Protein AF-A0A8X7C7V0-F1 (afdb_monomer_lite)

pLDDT: mean 75.09, std 13.9, range [40.22, 91.81]

Radius of gyration: 25.64 Å; chains: 1; bounding box: 71×61×58 Å

Foldseek 3Di:
DDDDDDDDDDPPPPPPPPQDWALDQVVEDPQWAFEDDPPVTGTTHGAAEAFGKFWQDFPQPVVSPRYTYDHHHHGPQWDFADDDDDHTIGGTHHPVVVVVVVVVVVVVVVVVVLVPDDPVVVVVVVVVD

Organism: NCBI:txid2747483

Structure (mmCIF, N/CA/C/O backbone):
data_AF-A0A8X7C7V0-F1
#
_entry.id   AF-A0A8X7C7V0-F1
#
loop_
_atom_site.group_PDB
_atom_site.id
_atom_site.type_symbol
_atom_site.label_atom_id
_atom_site.label_alt_id
_atom_site.label_comp_id
_atom_site.label_asym_id
_atom_site.label_entity_id
_atom_site.label_seq_id
_atom_site.pdbx_PDB_ins_code
_atom_site.Cartn_x
_atom_site.Cartn_y
_atom_site.Cartn_z
_atom_site.occupancy
_atom_site.B_iso_or_equiv
_atom_site.auth_seq_id
_atom_site.auth_comp_id
_atom_site.auth_asym_id
_atom_site.auth_atom_id
_atom_site.pdbx_PDB_model_num
ATOM 1 N N . MET A 1 1 ? 37.002 -36.368 31.962 1.00 40.22 1 MET A N 1
ATOM 2 C CA . MET A 1 1 ? 36.625 -36.701 30.570 1.00 40.22 1 MET A CA 1
ATOM 3 C C . MET A 1 1 ? 35.108 -36.661 30.446 1.00 40.22 1 MET A C 1
ATOM 5 O O . MET A 1 1 ? 34.464 -37.333 31.236 1.00 40.22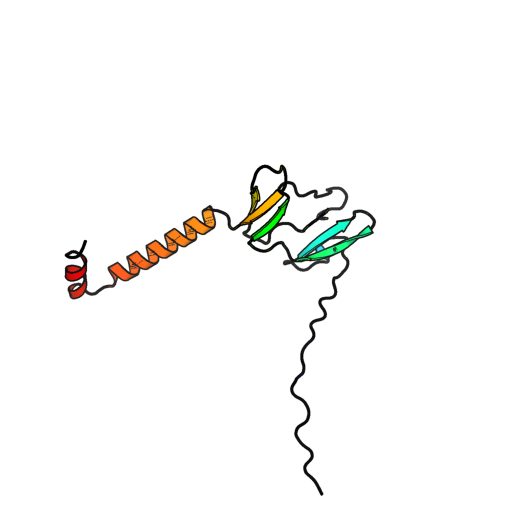 1 MET A O 1
ATOM 9 N N . LYS A 1 2 ? 34.609 -35.951 29.419 1.00 48.06 2 LYS A N 1
ATOM 10 C CA . LYS A 1 2 ? 33.259 -36.025 28.816 1.00 48.06 2 LYS A CA 1
ATOM 11 C C . LYS A 1 2 ? 32.117 -35.291 29.542 1.00 48.06 2 LYS A C 1
ATOM 13 O O . LYS A 1 2 ? 31.489 -35.851 30.429 1.00 48.06 2 LYS A O 1
ATOM 18 N N . SER A 1 3 ? 31.804 -34.081 29.071 1.00 43.06 3 SER A N 1
ATOM 19 C CA . SER A 1 3 ? 30.433 -33.646 28.727 1.00 43.06 3 SER A CA 1
ATOM 20 C C . SER A 1 3 ? 30.496 -32.276 28.047 1.00 43.06 3 SER A C 1
ATOM 22 O O . SER A 1 3 ? 30.461 -31.235 28.691 1.00 43.06 3 SER A O 1
ATOM 24 N N . LEU A 1 4 ? 30.670 -32.306 26.725 1.00 63.66 4 LEU A N 1
ATOM 25 C CA . LEU A 1 4 ? 30.510 -31.170 25.819 1.00 63.66 4 LEU A CA 1
ATOM 26 C C . LEU A 1 4 ? 29.106 -31.269 25.221 1.00 63.66 4 LEU A C 1
ATOM 28 O O . LEU A 1 4 ? 28.941 -32.030 24.279 1.00 63.66 4 LEU A O 1
ATOM 32 N N . LEU A 1 5 ? 28.112 -30.551 25.741 1.00 58.62 5 LEU A N 1
ATOM 33 C CA . LEU A 1 5 ? 26.820 -30.369 25.067 1.00 58.62 5 LEU A CA 1
ATOM 34 C C . LEU A 1 5 ? 26.134 -29.108 25.604 1.00 58.62 5 LEU A C 1
ATOM 36 O O . LEU A 1 5 ? 25.445 -29.168 26.614 1.00 58.62 5 LEU A O 1
ATOM 40 N N . SER A 1 6 ? 26.339 -27.973 24.936 1.00 47.75 6 SER A N 1
ATOM 41 C CA . SER A 1 6 ? 25.308 -26.942 24.731 1.00 47.75 6 SER A CA 1
ATOM 42 C C . SER A 1 6 ? 25.913 -25.831 23.870 1.00 47.75 6 SER A C 1
ATOM 44 O O . SER A 1 6 ? 26.324 -24.777 24.351 1.00 47.75 6 SER A O 1
ATOM 46 N N . ALA A 1 7 ? 26.070 -26.127 22.583 1.00 56.25 7 ALA A N 1
ATOM 47 C CA . ALA A 1 7 ? 26.359 -25.133 21.566 1.00 56.25 7 ALA A CA 1
ATOM 48 C C . ALA A 1 7 ? 25.133 -25.029 20.657 1.00 56.25 7 ALA A C 1
ATOM 50 O O . ALA A 1 7 ? 24.568 -26.053 20.280 1.00 56.25 7 ALA A O 1
ATOM 51 N N . SER A 1 8 ? 24.817 -23.796 20.258 1.00 56.03 8 SER A N 1
ATOM 52 C CA . SER A 1 8 ? 23.929 -23.437 19.147 1.00 56.03 8 SER A CA 1
ATOM 53 C C . SER A 1 8 ? 22.426 -23.410 19.439 1.00 56.03 8 SER A C 1
ATOM 55 O O . SER A 1 8 ? 21.751 -24.415 19.289 1.00 56.03 8 SER A O 1
ATOM 57 N N . PHE A 1 9 ? 21.895 -22.225 19.765 1.00 58.78 9 PHE A N 1
ATOM 58 C CA . PHE A 1 9 ? 20.527 -21.822 19.394 1.00 58.78 9 PHE A CA 1
ATOM 59 C C . PHE A 1 9 ? 20.383 -20.293 19.474 1.00 58.78 9 PHE A C 1
ATOM 61 O O . PHE A 1 9 ? 19.665 -19.757 20.304 1.00 58.78 9 PHE A O 1
ATOM 68 N N . PHE A 1 10 ? 21.099 -19.560 18.622 1.00 58.16 10 PHE A N 1
ATOM 69 C CA . PHE A 1 10 ? 20.714 -18.184 18.283 1.00 58.16 10 PHE A CA 1
ATOM 70 C C . PHE A 1 10 ? 21.065 -17.933 16.816 1.00 58.16 10 PHE A C 1
ATOM 72 O O . PHE A 1 10 ? 21.983 -17.200 16.460 1.00 58.16 10 PHE A O 1
ATOM 79 N N . PHE A 1 11 ? 20.344 -18.645 15.948 1.00 55.34 11 PHE A N 1
ATOM 80 C CA . PHE A 1 11 ? 20.289 -18.366 14.520 1.00 55.34 11 PHE A CA 1
ATOM 81 C C . PHE A 1 11 ? 19.475 -17.072 14.357 1.00 55.34 11 PHE A C 1
ATOM 83 O O . PHE A 1 11 ? 18.266 -17.099 14.140 1.00 55.34 11 PHE A O 1
ATOM 90 N N . CYS A 1 12 ? 20.116 -15.918 14.556 1.00 53.97 12 CYS A N 1
ATOM 91 C CA . CYS A 1 12 ? 19.561 -14.647 14.105 1.00 53.97 12 CYS A CA 1
ATOM 92 C C . CYS A 1 12 ? 19.529 -14.704 12.578 1.00 53.97 12 CYS A C 1
ATOM 94 O O . CYS A 1 12 ? 20.545 -14.482 11.922 1.00 53.97 12 CYS A O 1
ATOM 96 N N . VAL A 1 13 ? 18.373 -15.068 12.024 1.00 59.38 13 VAL A N 1
ATOM 97 C CA . VAL A 1 13 ? 18.086 -14.961 10.596 1.00 59.38 13 VAL A CA 1
ATOM 98 C C . VAL A 1 13 ? 18.158 -13.477 10.245 1.00 59.38 13 VAL A C 1
ATOM 100 O O . VAL A 1 13 ? 17.199 -12.729 10.412 1.00 59.38 13 VAL A O 1
ATOM 103 N N . LEU A 1 14 ? 19.332 -13.036 9.803 1.00 52.41 14 LEU A N 1
ATOM 104 C CA . LEU A 1 14 ? 19.475 -11.805 9.049 1.00 52.41 14 LEU A CA 1
ATOM 105 C C . LEU A 1 14 ? 18.809 -12.072 7.702 1.00 52.41 14 LEU A C 1
ATOM 107 O O . LEU A 1 14 ? 19.427 -12.624 6.794 1.00 52.41 14 LEU A O 1
ATOM 111 N N . VAL A 1 15 ? 17.523 -11.738 7.597 1.00 54.97 15 VAL A N 1
ATOM 112 C CA . VAL A 1 15 ? 16.871 -11.597 6.297 1.00 54.97 15 VAL A CA 1
ATOM 113 C C . VAL A 1 15 ? 17.567 -10.416 5.632 1.00 54.97 15 VAL A C 1
ATOM 115 O O . VAL A 1 15 ? 17.282 -9.257 5.930 1.00 54.97 15 VAL A O 1
ATOM 118 N N . ILE A 1 16 ? 18.568 -10.717 4.807 1.00 49.31 16 ILE A N 1
ATOM 119 C CA . ILE A 1 16 ? 19.135 -9.751 3.878 1.00 49.31 16 ILE A CA 1
ATOM 120 C C . ILE A 1 16 ? 17.985 -9.432 2.930 1.00 49.31 16 ILE A C 1
ATOM 122 O O . ILE A 1 16 ? 17.646 -10.243 2.074 1.00 49.31 16 ILE A O 1
ATOM 126 N N . VAL A 1 17 ? 17.340 -8.283 3.130 1.00 55.97 17 VAL A N 1
ATOM 127 C CA . VAL A 1 17 ? 16.468 -7.701 2.112 1.00 55.97 17 VAL A CA 1
ATOM 128 C C . VAL A 1 17 ? 17.410 -7.276 0.993 1.00 55.97 17 VAL A C 1
ATOM 130 O O . VAL A 1 17 ? 17.981 -6.186 1.027 1.00 55.97 17 VAL A O 1
ATOM 133 N N . ALA A 1 18 ? 17.677 -8.195 0.066 1.00 54.78 18 ALA A N 1
ATOM 134 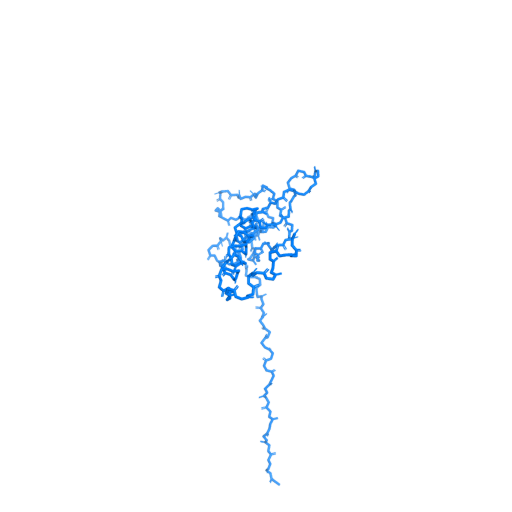C CA . ALA A 1 18 ? 18.262 -7.845 -1.210 1.00 54.78 18 ALA A CA 1
ATOM 135 C C . ALA A 1 18 ? 17.257 -6.898 -1.867 1.00 54.78 18 ALA A C 1
ATOM 137 O O . ALA A 1 18 ? 16.101 -7.257 -2.073 1.00 54.78 18 ALA A O 1
ATOM 138 N N . ALA A 1 19 ? 17.658 -5.647 -2.076 1.00 61.56 19 ALA A N 1
ATOM 139 C CA . ALA A 1 19 ? 16.882 -4.756 -2.917 1.00 61.56 19 ALA A CA 1
ATOM 140 C C . ALA A 1 19 ? 17.045 -5.284 -4.345 1.00 61.56 19 ALA A C 1
ATOM 142 O O . ALA A 1 19 ? 18.042 -4.980 -5.001 1.00 61.56 19 ALA A O 1
ATOM 143 N N . ASP A 1 20 ? 16.128 -6.155 -4.763 1.00 80.31 20 ASP A N 1
ATOM 144 C CA . ASP A 1 20 ? 16.140 -6.722 -6.102 1.00 80.31 20 ASP A CA 1
ATOM 145 C C . ASP A 1 20 ? 15.934 -5.599 -7.119 1.00 80.31 20 ASP A C 1
ATOM 147 O O . ASP A 1 20 ? 15.060 -4.734 -6.981 1.00 80.31 20 ASP A O 1
ATOM 151 N N . SER A 1 21 ? 16.811 -5.565 -8.119 1.00 87.19 21 SER A N 1
ATOM 152 C CA . SER A 1 21 ? 16.625 -4.713 -9.286 1.00 87.19 21 SER A CA 1
ATOM 153 C C . SER A 1 21 ? 15.468 -5.251 -10.111 1.00 87.19 21 SER A C 1
ATOM 155 O O . SER A 1 21 ? 15.375 -6.460 -10.295 1.00 87.19 21 SER A O 1
ATOM 157 N N . CYS A 1 22 ? 14.650 -4.363 -10.656 1.00 84.69 22 CYS A N 1
ATOM 158 C CA . CYS A 1 22 ? 13.510 -4.721 -11.486 1.00 84.69 22 CYS A CA 1
ATOM 159 C C . CYS A 1 22 ? 13.514 -3.905 -12.775 1.00 84.69 22 CYS A C 1
ATOM 161 O O . CYS A 1 22 ? 13.911 -2.733 -12.797 1.00 84.69 22 CYS A O 1
ATOM 163 N N . VAL A 1 23 ? 13.060 -4.517 -13.861 1.00 81.69 23 VAL A N 1
ATOM 164 C CA . VAL A 1 23 ? 12.716 -3.817 -15.101 1.00 81.69 23 VAL A CA 1
ATOM 165 C C . VAL A 1 23 ? 11.199 -3.734 -15.229 1.00 81.69 23 VAL A C 1
ATOM 167 O O . VAL A 1 23 ? 10.681 -2.699 -15.647 1.00 81.69 23 VAL A O 1
ATOM 170 N N . GLU A 1 24 ? 10.493 -4.776 -14.791 1.00 79.44 24 GLU A N 1
ATOM 171 C CA . GLU A 1 24 ? 9.037 -4.870 -14.807 1.00 79.44 24 GLU A CA 1
ATOM 172 C C . GLU A 1 24 ? 8.458 -5.166 -13.413 1.00 79.44 24 GLU A C 1
ATOM 174 O O . GLU A 1 24 ? 9.087 -5.788 -12.558 1.00 79.44 24 GLU A O 1
ATOM 179 N N . GLN A 1 25 ? 7.205 -4.757 -13.186 1.00 81.50 25 GLN A N 1
ATOM 180 C CA . GLN A 1 25 ? 6.480 -4.990 -11.930 1.00 81.50 25 GLN A CA 1
ATOM 181 C C . GLN A 1 25 ? 6.319 -6.482 -11.585 1.00 81.50 25 GLN A C 1
ATOM 183 O O . GLN A 1 25 ? 6.211 -6.825 -10.411 1.00 81.50 25 GLN A O 1
ATOM 188 N N . ALA A 1 26 ? 6.314 -7.364 -12.590 1.00 82.56 26 ALA A N 1
ATOM 189 C CA . ALA A 1 26 ? 6.181 -8.810 -12.408 1.00 82.56 26 ALA A CA 1
ATOM 190 C C . ALA A 1 26 ? 7.394 -9.461 -11.716 1.00 82.56 26 ALA A C 1
ATOM 192 O O . ALA A 1 26 ? 7.290 -10.595 -11.254 1.00 82.56 26 ALA A O 1
ATOM 193 N N . GLU A 1 27 ? 8.530 -8.761 -11.654 1.00 85.06 27 GLU A N 1
ATOM 194 C CA . GLU A 1 27 ? 9.738 -9.219 -10.958 1.00 85.06 27 GLU A CA 1
ATOM 195 C C . GLU A 1 27 ? 9.685 -8.943 -9.450 1.00 85.06 27 GLU A C 1
ATOM 197 O O . GLU A 1 27 ? 10.423 -9.563 -8.688 1.00 85.06 27 GLU A O 1
ATOM 202 N N . CYS A 1 28 ? 8.812 -8.032 -9.014 1.00 85.56 28 CYS A N 1
ATOM 203 C CA . CYS A 1 28 ? 8.650 -7.680 -7.610 1.00 85.56 28 CYS A CA 1
ATOM 204 C C . CYS A 1 28 ? 7.506 -8.464 -6.957 1.00 85.56 28 CYS A C 1
ATOM 206 O O . CYS A 1 28 ? 6.533 -8.857 -7.604 1.00 85.56 28 CYS A O 1
ATOM 208 N N . ASP A 1 29 ? 7.589 -8.632 -5.637 1.00 88.56 29 ASP A N 1
ATOM 209 C CA . ASP A 1 29 ? 6.502 -9.209 -4.849 1.00 88.56 29 ASP A CA 1
ATOM 210 C C . ASP A 1 29 ? 5.209 -8.384 -4.948 1.00 88.56 29 ASP A C 1
ATOM 212 O O . ASP A 1 29 ? 5.223 -7.169 -5.147 1.00 88.56 29 ASP A O 1
ATOM 216 N N . ALA A 1 30 ? 4.066 -9.025 -4.686 1.00 85.06 30 ALA A N 1
ATOM 217 C CA . ALA A 1 30 ? 2.752 -8.371 -4.701 1.00 85.06 30 ALA A CA 1
ATOM 218 C C . ALA A 1 30 ? 2.608 -7.213 -3.688 1.00 85.06 30 ALA A C 1
ATOM 220 O O . ALA A 1 30 ? 1.679 -6.418 -3.790 1.00 85.06 30 ALA A O 1
ATOM 221 N N . SER A 1 31 ? 3.502 -7.114 -2.700 1.00 85.94 31 SER A N 1
ATOM 222 C CA . SER A 1 31 ? 3.563 -6.015 -1.726 1.00 85.94 31 SER A CA 1
ATOM 223 C C . SER A 1 31 ? 4.589 -4.929 -2.078 1.00 85.94 31 SER A C 1
ATOM 225 O O . SER A 1 31 ? 4.850 -4.036 -1.263 1.00 85.94 31 SER A O 1
ATOM 227 N N . GLN A 1 32 ? 5.197 -5.009 -3.257 1.00 89.00 32 GLN A N 1
ATOM 228 C CA . GLN A 1 32 ? 6.249 -4.119 -3.727 1.00 89.00 32 GLN A CA 1
ATOM 229 C C . GLN A 1 32 ? 5.883 -3.507 -5.075 1.00 89.00 32 GLN A C 1
ATOM 231 O O . GLN A 1 32 ? 5.063 -4.041 -5.812 1.00 89.00 32 GLN A O 1
ATOM 236 N N . CYS A 1 33 ? 6.506 -2.382 -5.404 1.00 86.81 33 CYS A N 1
ATOM 237 C CA . CYS A 1 33 ? 6.431 -1.762 -6.709 1.00 86.81 33 CYS A CA 1
ATOM 238 C C . CYS A 1 33 ? 7.822 -1.641 -7.335 1.00 86.81 33 CYS A C 1
ATOM 240 O O . CYS A 1 33 ? 8.816 -1.434 -6.631 1.00 86.81 33 CYS A O 1
ATOM 242 N N . CYS A 1 34 ? 7.880 -1.726 -8.662 1.00 87.50 34 CYS A N 1
ATOM 243 C CA . CYS A 1 34 ? 9.093 -1.432 -9.401 1.00 87.50 34 CYS A CA 1
ATOM 244 C C . CYS A 1 34 ? 9.224 0.078 -9.625 1.00 87.50 34 CYS A C 1
ATOM 246 O O . CYS A 1 34 ? 8.486 0.678 -10.414 1.00 87.50 34 CYS A O 1
ATOM 248 N N . ALA A 1 35 ? 10.169 0.701 -8.919 1.00 87.31 35 ALA A N 1
ATOM 249 C CA . ALA A 1 35 ? 10.375 2.143 -8.951 1.00 87.31 35 ALA A CA 1
ATOM 250 C C . ALA A 1 35 ? 11.829 2.510 -9.251 1.00 87.31 35 ALA A C 1
ATOM 252 O O . ALA A 1 35 ? 12.766 1.976 -8.651 1.00 87.31 35 ALA A O 1
ATOM 253 N N . GLY A 1 36 ? 12.037 3.479 -10.143 1.00 82.44 36 GLY A N 1
ATOM 254 C CA . GLY A 1 36 ? 13.380 3.957 -10.456 1.00 82.44 36 GLY A CA 1
ATOM 255 C C . GLY A 1 36 ? 13.445 4.961 -11.593 1.00 82.44 36 GLY A C 1
ATOM 256 O O . GLY A 1 36 ? 12.541 5.774 -11.796 1.00 82.44 36 GLY A O 1
ATOM 257 N N . ILE A 1 37 ? 14.563 4.929 -12.317 1.00 78.12 37 ILE A N 1
ATOM 258 C CA . ILE A 1 37 ? 14.812 5.829 -13.439 1.00 78.12 37 ILE A CA 1
ATOM 259 C C . ILE A 1 37 ? 14.637 5.028 -14.732 1.00 78.12 37 ILE A C 1
ATOM 261 O O . ILE A 1 37 ? 15.338 4.029 -14.925 1.00 78.12 37 ILE A O 1
ATOM 265 N N . PRO A 1 38 ? 13.744 5.458 -15.644 1.00 68.75 38 PRO A N 1
ATOM 266 C CA . PRO A 1 38 ? 13.594 4.792 -16.930 1.00 68.75 38 PRO A CA 1
ATOM 267 C C . PRO A 1 38 ? 14.953 4.770 -17.645 1.00 68.75 38 PRO A C 1
ATOM 269 O O . PRO A 1 38 ? 15.709 5.736 -17.561 1.00 68.75 38 PRO A O 1
ATOM 272 N N . PHE A 1 39 ? 15.265 3.663 -18.323 1.00 71.56 39 PHE A N 1
ATOM 273 C CA . PHE A 1 39 ? 16.563 3.342 -18.948 1.00 71.56 39 PHE A CA 1
ATOM 274 C C . PHE A 1 39 ? 17.721 2.923 -18.021 1.00 71.56 39 PHE A C 1
ATOM 276 O O . PHE A 1 39 ? 18.640 2.275 -18.514 1.00 71.56 39 PHE A O 1
ATOM 283 N N . LEU A 1 40 ? 17.702 3.232 -16.718 1.00 77.56 40 LEU A N 1
ATOM 284 C CA . LEU A 1 40 ? 18.716 2.740 -15.762 1.00 77.56 40 LEU A CA 1
ATOM 285 C C . LEU A 1 40 ? 18.258 1.516 -14.953 1.00 77.56 40 LEU A C 1
ATOM 287 O O . LEU A 1 40 ? 19.065 0.932 -14.234 1.00 77.56 40 LEU A O 1
ATOM 291 N N . GLY A 1 41 ? 16.988 1.131 -15.088 1.00 78.06 41 GLY A N 1
ATOM 292 C CA . GLY A 1 41 ? 16.368 0.091 -14.274 1.00 78.06 41 GLY A CA 1
ATOM 293 C C . GLY A 1 41 ? 15.765 0.646 -12.982 1.00 78.06 41 GLY A C 1
ATOM 294 O O . GLY A 1 41 ? 15.990 1.797 -12.587 1.00 78.06 41 GLY A O 1
ATOM 295 N N . GLY A 1 42 ? 14.936 -0.176 -12.352 1.00 87.62 42 GLY A N 1
ATOM 296 C CA . GLY A 1 42 ? 14.273 0.100 -11.087 1.00 87.62 42 GLY A CA 1
ATOM 297 C C . GLY A 1 42 ? 14.772 -0.798 -9.968 1.00 87.62 42 GLY A C 1
ATOM 298 O O . GLY A 1 42 ? 15.591 -1.695 -10.164 1.00 87.62 42 GLY A O 1
ATOM 299 N N . LEU A 1 43 ? 14.265 -0.530 -8.774 1.00 88.56 43 LEU A N 1
ATOM 300 C CA . LEU A 1 43 ? 14.413 -1.381 -7.602 1.00 88.56 43 LEU A CA 1
ATOM 301 C C . LEU A 1 43 ? 13.021 -1.716 -7.080 1.00 88.56 43 LEU A C 1
ATOM 303 O O . LEU A 1 43 ? 12.142 -0.846 -7.058 1.00 88.56 43 LEU A O 1
ATOM 307 N N . CYS A 1 44 ? 12.843 -2.948 -6.620 1.00 88.31 44 CYS A N 1
ATOM 308 C CA . CYS A 1 44 ? 11.646 -3.337 -5.900 1.00 88.31 44 CYS A CA 1
ATOM 309 C C . CYS A 1 44 ? 11.618 -2.609 -4.555 1.00 88.31 44 CYS A C 1
ATOM 311 O O . CYS A 1 44 ? 12.481 -2.787 -3.692 1.00 88.31 44 CYS A O 1
ATOM 313 N N . GLN A 1 45 ? 10.625 -1.748 -4.381 1.00 88.12 45 GLN A N 1
ATOM 314 C CA . GLN A 1 45 ? 10.399 -0.997 -3.155 1.00 88.12 45 GLN A CA 1
ATOM 315 C C . GLN A 1 45 ? 9.037 -1.361 -2.588 1.00 88.12 45 GLN A C 1
ATOM 317 O O . GLN A 1 45 ? 8.093 -1.611 -3.324 1.00 88.12 45 GLN A O 1
ATOM 322 N N . ASN A 1 46 ? 8.904 -1.378 -1.267 1.00 89.88 46 ASN A N 1
ATOM 323 C CA . ASN A 1 46 ? 7.600 -1.618 -0.655 1.00 89.88 46 ASN A CA 1
ATOM 324 C C . ASN A 1 46 ? 6.626 -0.482 -0.996 1.00 89.88 46 ASN A C 1
ATOM 326 O O . ASN A 1 46 ? 7.024 0.685 -1.055 1.00 89.88 46 ASN A O 1
ATOM 330 N N . PHE A 1 47 ? 5.343 -0.815 -1.153 1.00 89.56 47 PHE A N 1
ATOM 331 C CA . PHE A 1 47 ? 4.309 0.207 -1.285 1.00 89.56 47 PHE A CA 1
ATOM 332 C C . PHE A 1 47 ? 4.286 1.150 -0.078 1.00 89.56 47 PHE A C 1
ATOM 334 O O . PHE A 1 47 ? 4.610 0.779 1.056 1.00 89.56 47 PHE A O 1
ATOM 341 N N . THR A 1 48 ? 3.858 2.387 -0.316 1.00 89.75 48 THR A N 1
ATOM 342 C CA . THR A 1 48 ? 3.833 3.419 0.715 1.00 89.75 48 THR A CA 1
ATOM 343 C C . THR A 1 48 ? 2.759 3.106 1.763 1.00 89.75 48 THR A C 1
ATOM 345 O O . THR A 1 48 ? 1.568 3.020 1.457 1.00 89.75 48 THR A O 1
ATOM 348 N N . ALA A 1 49 ? 3.185 2.939 3.017 1.00 91.25 49 ALA A N 1
ATOM 349 C CA . ALA A 1 49 ? 2.301 2.655 4.147 1.00 91.25 49 ALA A CA 1
ATOM 350 C C . ALA A 1 49 ? 1.420 3.859 4.542 1.00 91.25 49 ALA A C 1
ATOM 352 O O . ALA A 1 49 ? 1.643 4.993 4.113 1.00 91.25 49 ALA A O 1
ATOM 353 N N . GLU A 1 50 ? 0.429 3.619 5.409 1.00 91.31 50 GLU A N 1
ATOM 354 C CA . GLU A 1 50 ? -0.444 4.666 5.959 1.00 91.31 50 GLU A CA 1
ATOM 355 C C . GLU A 1 50 ? 0.384 5.774 6.634 1.00 91.31 50 GLU A C 1
ATOM 357 O O . GLU A 1 50 ? 1.296 5.505 7.415 1.00 91.31 50 GLU A O 1
ATOM 362 N N 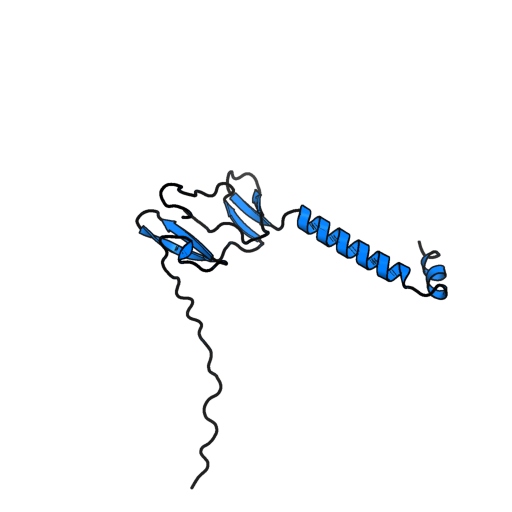. GLY A 1 51 ? 0.085 7.033 6.312 1.00 89.81 51 GLY A N 1
ATOM 363 C CA . GLY A 1 51 ? 0.849 8.195 6.771 1.00 89.81 51 GLY A CA 1
ATOM 364 C C . GLY A 1 51 ? 2.109 8.496 5.950 1.00 89.81 51 GLY A C 1
ATOM 365 O O . GLY A 1 51 ? 2.732 9.539 6.157 1.00 89.81 51 GLY A O 1
ATOM 366 N N . GLY A 1 52 ? 2.479 7.631 5.003 1.00 89.25 52 GLY A N 1
ATOM 367 C CA . GLY A 1 52 ? 3.588 7.859 4.083 1.00 89.25 52 GLY A CA 1
ATOM 368 C C . GLY A 1 52 ? 3.270 8.914 3.021 1.00 89.25 52 GLY A C 1
ATOM 369 O O . GLY A 1 52 ? 2.109 9.184 2.711 1.00 89.25 52 GLY A O 1
ATOM 370 N N . LYS A 1 53 ? 4.318 9.535 2.474 1.00 88.19 53 LYS A N 1
ATOM 371 C CA . LYS A 1 53 ? 4.193 10.558 1.427 1.00 88.19 53 LYS A CA 1
ATOM 372 C C . LYS A 1 53 ? 3.958 9.902 0.074 1.00 88.19 53 LYS A C 1
ATOM 374 O O . LYS A 1 53 ? 4.668 8.969 -0.276 1.00 88.19 53 LYS A O 1
ATOM 379 N N . CYS A 1 54 ? 3.035 10.451 -0.695 1.00 87.31 54 CYS A N 1
ATOM 380 C CA . CYS A 1 54 ? 2.707 9.983 -2.035 1.00 87.31 54 CYS A CA 1
ATOM 381 C C . CYS A 1 54 ? 2.577 11.163 -2.996 1.00 87.31 54 CYS A C 1
ATOM 383 O O . CYS A 1 54 ? 2.442 12.316 -2.570 1.00 87.31 54 CYS A O 1
ATOM 385 N N . HIS A 1 55 ? 2.597 10.871 -4.294 1.00 84.94 55 HIS A N 1
ATOM 386 C CA . HIS A 1 55 ? 2.291 11.850 -5.325 1.00 84.94 55 HIS A CA 1
ATOM 387 C C . HIS A 1 55 ? 0.906 11.585 -5.911 1.00 84.94 55 HIS A C 1
ATOM 389 O O . HIS A 1 55 ? 0.545 10.449 -6.172 1.00 84.94 55 HIS A O 1
ATOM 395 N N . LEU A 1 56 ? 0.114 12.643 -6.113 1.00 73.75 56 LEU A N 1
ATOM 396 C CA . LEU A 1 56 ? -1.253 12.513 -6.657 1.00 73.75 56 LEU A CA 1
ATOM 397 C C . LEU A 1 56 ? -1.282 12.121 -8.136 1.00 73.75 56 LEU A C 1
ATOM 399 O O . LEU A 1 56 ? -2.299 11.650 -8.634 1.00 73.75 56 LEU A O 1
ATOM 403 N N . VAL A 1 57 ? -0.190 12.391 -8.846 1.00 66.81 57 VAL A N 1
ATOM 404 C CA . VAL A 1 57 ? -0.023 12.014 -10.244 1.00 66.81 57 VAL A CA 1
ATOM 405 C C . VAL A 1 57 ? 1.146 11.054 -10.286 1.00 66.81 57 VAL A C 1
ATOM 407 O O . VAL A 1 57 ? 2.304 11.480 -10.321 1.00 66.81 57 VAL A O 1
ATOM 410 N N . ASP A 1 58 ? 0.828 9.766 -10.261 1.00 61.59 58 ASP A N 1
ATOM 411 C CA . ASP A 1 58 ? 1.808 8.732 -10.539 1.00 61.59 58 ASP A CA 1
ATOM 412 C C . ASP A 1 58 ? 2.273 8.908 -11.983 1.00 61.59 58 ASP A C 1
ATOM 414 O O . ASP A 1 58 ? 1.488 8.882 -12.935 1.00 61.59 58 ASP A O 1
ATOM 418 N N . LYS A 1 59 ? 3.573 9.139 -12.161 1.00 60.03 59 LYS A N 1
ATOM 419 C CA . LYS A 1 59 ? 4.188 9.183 -13.486 1.00 60.03 59 LYS A CA 1
ATOM 420 C C . LYS A 1 59 ? 4.469 7.753 -13.925 1.00 60.03 59 LYS A C 1
ATOM 422 O O . LYS A 1 59 ? 5.624 7.335 -13.968 1.00 60.03 59 LYS A O 1
ATOM 427 N N . VAL A 1 60 ? 3.408 7.006 -14.211 1.00 56.00 60 VAL A N 1
ATOM 428 C CA . VAL A 1 60 ? 3.538 5.742 -14.935 1.00 56.00 60 VAL A CA 1
ATOM 429 C C . VAL A 1 60 ? 3.940 6.106 -16.356 1.00 56.00 60 VAL A C 1
ATOM 431 O O . VAL A 1 60 ? 3.291 6.938 -16.996 1.00 56.00 60 VAL A O 1
ATOM 434 N N . VAL A 1 61 ? 5.051 5.556 -16.836 1.00 56.84 61 VAL A N 1
ATOM 435 C CA . VAL A 1 61 ? 5.475 5.749 -18.223 1.00 56.84 61 VAL A CA 1
ATOM 436 C C . VAL A 1 61 ? 4.908 4.578 -19.022 1.00 56.84 61 VAL A C 1
ATOM 438 O O . VAL A 1 61 ? 5.523 3.518 -19.024 1.00 56.84 61 VAL A O 1
ATOM 441 N N . PRO A 1 62 ? 3.778 4.739 -19.738 1.00 54.34 62 PRO A N 1
ATOM 442 C CA . PRO A 1 62 ? 3.093 3.624 -20.403 1.00 54.34 62 PRO A CA 1
ATOM 443 C C . PRO A 1 62 ? 3.946 2.916 -21.468 1.00 54.34 62 PRO A C 1
ATOM 445 O O . PRO A 1 62 ? 3.617 1.814 -21.888 1.00 54.34 62 PRO A O 1
ATOM 448 N N . ILE A 1 63 ? 5.050 3.533 -21.901 1.00 55.00 63 ILE A N 1
ATOM 449 C CA . ILE A 1 63 ? 6.010 2.959 -22.855 1.00 55.00 63 ILE A CA 1
ATOM 450 C C . ILE A 1 63 ? 6.867 1.848 -22.206 1.00 55.00 63 ILE A C 1
ATOM 452 O O . ILE A 1 63 ? 7.362 0.983 -22.918 1.00 55.00 63 ILE A O 1
ATOM 456 N N . PHE A 1 64 ? 7.013 1.842 -20.874 1.00 54.19 64 PHE A N 1
ATOM 457 C CA . PHE A 1 64 ? 7.776 0.845 -20.104 1.00 54.19 64 PHE A CA 1
ATOM 458 C C . PHE A 1 64 ? 6.884 -0.064 -19.239 1.00 54.19 64 PHE A C 1
ATOM 460 O O . PHE A 1 64 ? 7.382 -0.731 -18.339 1.00 54.19 64 PHE A O 1
ATOM 467 N N . GLY A 1 65 ? 5.570 -0.090 -19.491 1.00 61.84 65 GLY A N 1
ATOM 468 C CA . GLY A 1 65 ? 4.625 -0.843 -18.663 1.00 61.84 65 GLY A CA 1
ATOM 469 C C . GLY A 1 65 ? 4.438 -0.231 -17.269 1.00 61.84 65 GLY A C 1
ATOM 470 O O . GLY A 1 65 ? 4.471 0.992 -17.111 1.00 61.84 65 GLY A O 1
ATOM 471 N N . ASP A 1 66 ? 4.233 -1.085 -16.265 1.00 67.25 66 ASP A N 1
ATOM 472 C CA . ASP A 1 66 ? 3.995 -0.717 -14.861 1.00 67.25 66 ASP A CA 1
ATOM 473 C C . ASP A 1 66 ? 5.297 -0.296 -14.143 1.00 67.25 66 ASP A C 1
ATOM 475 O O . ASP A 1 66 ? 5.692 -0.867 -13.128 1.00 67.25 66 ASP A O 1
ATOM 479 N N . PHE A 1 67 ? 6.002 0.696 -14.693 1.00 74.25 67 PHE A N 1
ATOM 480 C CA . PHE A 1 67 ? 7.226 1.256 -14.118 1.00 74.25 67 PHE A CA 1
ATOM 481 C C . PHE A 1 67 ? 6.964 2.639 -13.514 1.00 74.25 67 PHE A C 1
ATOM 483 O O . PHE A 1 67 ? 6.541 3.573 -14.211 1.00 74.25 67 PHE A O 1
ATOM 490 N N . TYR A 1 68 ? 7.258 2.796 -12.222 1.00 77.06 68 TYR A N 1
ATOM 491 C CA . TYR A 1 68 ? 7.016 4.037 -11.492 1.00 77.06 68 TYR A CA 1
ATOM 492 C C . TYR A 1 68 ? 8.250 4.942 -11.484 1.00 77.06 68 TYR A C 1
ATOM 494 O O . TYR A 1 68 ? 9.329 4.578 -11.013 1.00 77.06 68 TYR A O 1
ATOM 502 N N . VAL A 1 69 ? 8.081 6.177 -11.966 1.00 77.25 69 VAL A N 1
ATOM 503 C CA . VAL A 1 69 ? 9.127 7.205 -11.897 1.00 77.25 69 VAL A CA 1
ATOM 504 C C . VAL A 1 69 ? 8.973 8.009 -10.609 1.00 77.25 69 VAL A C 1
ATOM 506 O O . VAL A 1 69 ? 8.241 9.001 -10.567 1.00 77.25 69 VAL A O 1
ATOM 509 N N . GLY A 1 70 ? 9.685 7.593 -9.560 1.00 76.69 70 GLY A N 1
ATOM 510 C CA . GLY A 1 70 ? 9.660 8.236 -8.244 1.00 76.69 70 GLY A CA 1
ATOM 511 C C . GLY A 1 70 ? 9.327 7.253 -7.115 1.00 76.69 70 GLY A C 1
ATOM 512 O O . GLY A 1 70 ? 9.753 6.106 -7.191 1.00 76.69 70 GLY A O 1
ATOM 513 N N . PRO A 1 71 ? 8.642 7.687 -6.042 1.00 79.00 71 PRO A N 1
ATOM 514 C CA . PRO A 1 71 ? 8.219 6.796 -4.964 1.00 79.00 71 PRO A CA 1
ATOM 515 C C . PRO A 1 71 ? 7.093 5.857 -5.413 1.00 79.00 71 PRO A C 1
ATOM 517 O O . PRO A 1 71 ? 6.286 6.216 -6.271 1.00 79.00 71 PRO A O 1
ATOM 520 N N . CYS A 1 72 ? 7.013 4.684 -4.782 1.00 86.12 72 CYS A N 1
ATOM 521 C CA . CYS A 1 72 ? 5.901 3.760 -4.980 1.00 86.12 72 CYS A CA 1
ATOM 522 C C . CYS A 1 72 ? 4.552 4.370 -4.578 1.00 86.12 72 CYS A C 1
ATOM 524 O O . CYS A 1 72 ? 4.491 5.159 -3.623 1.00 86.12 72 CYS A O 1
ATOM 526 N N . PRO A 1 73 ? 3.453 3.949 -5.230 1.00 87.31 73 PRO A N 1
ATOM 527 C CA . PRO A 1 73 ? 2.115 4.359 -4.833 1.00 87.31 73 PRO A CA 1
ATOM 528 C C . PRO A 1 73 ? 1.766 3.829 -3.432 1.00 87.31 73 PRO A C 1
ATOM 530 O O . PRO A 1 73 ? 2.514 3.069 -2.804 1.00 87.31 73 PRO A O 1
ATOM 533 N N . CYS A 1 74 ? 0.624 4.272 -2.912 1.00 90.12 74 CYS A N 1
ATOM 534 C CA . CYS A 1 74 ? 0.117 3.796 -1.630 1.00 90.12 74 CYS A CA 1
ATOM 535 C C . CYS A 1 74 ? -0.186 2.291 -1.672 1.00 90.12 74 CYS A C 1
ATOM 537 O O . CYS A 1 74 ? -0.572 1.757 -2.709 1.00 90.12 74 CYS A O 1
ATOM 539 N N . ALA A 1 75 ? -0.020 1.616 -0.533 1.00 90.62 75 ALA A N 1
ATOM 540 C CA . ALA A 1 75 ? -0.367 0.205 -0.402 1.00 90.62 75 ALA A CA 1
ATOM 541 C C . ALA A 1 75 ? -1.863 -0.042 -0.650 1.00 90.62 75 ALA A C 1
ATOM 543 O O . ALA A 1 75 ? -2.688 0.868 -0.546 1.00 90.62 75 ALA A O 1
ATOM 544 N N . GLU A 1 76 ? -2.214 -1.291 -0.950 1.00 87.12 76 GLU A N 1
ATOM 545 C CA . GLU A 1 76 ? -3.593 -1.677 -1.239 1.00 87.12 76 GLU A CA 1
ATOM 546 C C . GLU A 1 76 ? -4.560 -1.233 -0.125 1.00 87.12 76 GLU A C 1
ATOM 548 O O . GLU A 1 76 ? -4.306 -1.404 1.071 1.00 87.12 76 GLU A O 1
ATOM 553 N N . GLY A 1 77 ? -5.681 -0.625 -0.523 1.00 85.62 77 GLY A N 1
ATOM 554 C CA . GLY A 1 77 ? -6.672 -0.083 0.408 1.00 85.62 77 GLY A CA 1
ATOM 555 C C . GLY A 1 77 ? -6.304 1.269 1.029 1.00 85.62 77 GLY A C 1
ATOM 556 O O . GLY A 1 77 ? -7.004 1.717 1.940 1.00 85.62 77 GLY A O 1
ATOM 557 N N . LEU A 1 78 ? -5.244 1.928 0.555 1.00 89.00 78 LEU A N 1
ATOM 558 C CA . LEU A 1 78 ? -4.906 3.312 0.878 1.00 89.00 78 LEU A CA 1
ATOM 559 C C . LEU A 1 78 ? -5.030 4.198 -0.366 1.00 89.00 78 LEU A C 1
ATOM 561 O O . LEU A 1 78 ? -4.700 3.797 -1.477 1.00 89.00 78 LEU A O 1
ATOM 565 N N . GLU A 1 79 ? -5.465 5.433 -0.159 1.00 89.25 79 GLU A N 1
ATOM 566 C CA . GLU A 1 79 ? -5.576 6.459 -1.190 1.00 89.25 79 GLU A CA 1
ATOM 567 C C . GLU A 1 79 ? -4.612 7.609 -0.897 1.00 89.25 79 GLU A C 1
ATOM 569 O O . GLU A 1 79 ? -4.414 8.005 0.257 1.00 89.25 79 GLU A O 1
ATOM 574 N N . CYS A 1 80 ? -4.013 8.164 -1.951 1.00 87.62 80 CYS A N 1
ATOM 575 C CA . CYS A 1 80 ? -3.161 9.338 -1.831 1.00 87.62 80 CYS A CA 1
ATOM 576 C C . CYS A 1 80 ? -4.016 10.604 -1.693 1.00 87.62 80 CYS A C 1
ATOM 578 O O . CYS A 1 80 ? -4.586 11.095 -2.668 1.00 87.62 80 CYS A O 1
ATOM 580 N N . VAL A 1 81 ? -4.094 11.161 -0.484 1.00 87.94 81 VAL A N 1
ATOM 581 C CA . VAL A 1 81 ? -4.893 12.358 -0.196 1.00 87.94 81 VAL A CA 1
ATOM 582 C C . VAL A 1 81 ? -3.994 13.586 -0.174 1.00 87.94 81 VAL A C 1
ATOM 584 O O . VAL A 1 81 ? -3.015 13.639 0.572 1.00 87.94 81 VAL A O 1
ATOM 587 N N . GLN A 1 82 ? -4.331 14.604 -0.969 1.00 87.31 82 GLN A N 1
ATOM 588 C CA . GLN A 1 82 ? -3.573 15.854 -1.003 1.00 87.31 82 GLN A CA 1
ATOM 589 C C . GLN A 1 82 ? -3.535 16.512 0.380 1.00 87.31 82 GLN A C 1
ATOM 591 O O . GLN A 1 82 ? -4.578 16.798 0.971 1.00 87.31 82 GLN A O 1
ATOM 596 N N . GLN A 1 83 ? -2.332 16.820 0.868 1.00 79.12 83 GLN A N 1
ATOM 597 C CA . GLN A 1 83 ? -2.160 17.605 2.088 1.00 79.12 83 GLN A CA 1
ATOM 598 C C . GLN A 1 83 ? -1.520 18.961 1.780 1.00 79.12 83 GLN A C 1
ATOM 600 O O . GLN A 1 83 ? -0.357 19.066 1.396 1.00 79.12 83 GLN A O 1
ATOM 605 N N . GLY A 1 84 ? -2.285 20.032 2.000 1.00 74.94 84 GLY A N 1
ATOM 606 C CA . GLY A 1 84 ? -1.804 21.410 1.905 1.00 74.94 84 GLY A CA 1
ATOM 607 C C . GLY A 1 84 ? -1.894 22.033 0.506 1.00 74.94 84 GLY A C 1
ATOM 608 O O . GLY A 1 84 ? -2.700 21.638 -0.328 1.00 74.94 84 GLY A O 1
ATOM 609 N N . LYS A 1 85 ? -1.092 23.084 0.274 1.00 72.19 85 LYS A N 1
ATOM 610 C CA . LYS A 1 85 ? -1.157 23.934 -0.936 1.00 72.19 85 LYS A CA 1
ATOM 611 C C . LYS A 1 85 ? -0.236 23.485 -2.078 1.00 72.19 85 LYS A C 1
ATOM 613 O O . LYS A 1 85 ? -0.290 24.069 -3.160 1.00 72.19 85 LYS A O 1
ATOM 618 N N . LYS A 1 86 ? 0.649 22.508 -1.845 1.00 68.81 86 LYS A N 1
ATOM 619 C CA . LYS A 1 86 ? 1.556 22.010 -2.886 1.00 68.81 86 LYS A CA 1
ATOM 620 C C . LYS A 1 86 ? 0.777 21.136 -3.859 1.00 68.81 86 LYS A C 1
ATOM 622 O O . LYS A 1 86 ? 0.065 20.213 -3.468 1.00 68.81 86 LYS A O 1
ATOM 627 N N . LYS A 1 87 ? 0.892 21.463 -5.143 1.00 67.12 87 LYS A N 1
ATOM 628 C CA . LYS A 1 87 ? 0.305 20.672 -6.222 1.00 67.12 87 LYS A CA 1
ATOM 629 C C . LYS A 1 87 ? 1.147 19.399 -6.348 1.00 67.12 87 LYS A C 1
ATOM 631 O O . LYS A 1 87 ? 2.352 19.518 -6.543 1.00 67.12 87 LYS A O 1
ATOM 636 N N . ASN A 1 88 ? 0.513 18.232 -6.233 1.00 75.25 88 ASN A N 1
ATOM 637 C CA . ASN A 1 88 ? 1.085 16.886 -6.416 1.00 75.25 88 ASN A CA 1
ATOM 638 C C . ASN A 1 88 ? 1.720 16.189 -5.203 1.00 75.25 88 ASN A C 1
ATOM 640 O O . ASN A 1 88 ? 2.192 15.072 -5.381 1.00 75.25 88 ASN A O 1
ATOM 644 N N . ASP A 1 89 ? 1.680 16.758 -3.997 1.00 82.56 89 ASP A N 1
ATOM 645 C CA . ASP A 1 89 ? 2.102 16.049 -2.779 1.00 82.56 89 ASP A CA 1
ATOM 646 C C . ASP A 1 89 ? 0.879 15.641 -1.946 1.00 82.56 89 ASP A C 1
ATOM 648 O O . ASP A 1 89 ? -0.031 16.444 -1.711 1.00 82.56 89 ASP A O 1
ATOM 652 N N . GLY A 1 90 ? 0.864 14.399 -1.479 1.00 88.62 90 GLY A N 1
ATOM 653 C CA . GLY A 1 90 ? -0.185 13.848 -0.633 1.00 88.62 90 GLY A CA 1
ATOM 654 C C . GLY A 1 90 ? 0.353 12.918 0.448 1.00 88.62 90 GLY A C 1
ATOM 655 O O . GLY A 1 90 ? 1.561 12.710 0.590 1.00 88.62 90 GLY A O 1
ATOM 656 N N . ILE A 1 91 ? -0.574 12.372 1.227 1.00 90.44 91 ILE A N 1
ATOM 657 C CA . ILE A 1 91 ? -0.316 11.356 2.243 1.00 90.44 91 ILE A CA 1
ATOM 658 C C . ILE A 1 91 ? -1.248 10.170 2.010 1.00 90.44 91 ILE A C 1
ATOM 660 O O . ILE A 1 91 ? -2.439 10.358 1.762 1.00 90.44 91 ILE A O 1
ATOM 664 N N . CYS A 1 92 ? -0.715 8.957 2.128 1.00 91.38 92 CYS A N 1
ATOM 665 C CA . CYS A 1 92 ? -1.497 7.731 2.047 1.00 91.38 92 CYS A CA 1
ATOM 666 C C . CYS A 1 92 ? -2.415 7.604 3.264 1.00 91.38 92 CYS A C 1
ATOM 668 O O . CYS A 1 92 ? -1.947 7.524 4.403 1.00 91.38 92 CYS A O 1
ATOM 670 N N . GLN A 1 93 ? -3.723 7.581 3.037 1.00 91.62 93 GLN A N 1
ATOM 671 C CA . GLN A 1 93 ? -4.739 7.442 4.078 1.00 91.62 93 GLN A CA 1
ATOM 672 C C . GLN A 1 93 ? -5.767 6.392 3.675 1.00 91.62 93 GLN A C 1
ATOM 674 O O . GLN A 1 93 ? -5.970 6.127 2.495 1.00 91.62 93 GLN A O 1
ATOM 679 N N . LYS A 1 94 ? -6.442 5.791 4.655 1.00 88.69 94 LYS A N 1
ATOM 680 C CA . LYS A 1 94 ? -7.561 4.892 4.357 1.00 88.69 94 LYS A CA 1
ATOM 681 C C . LYS A 1 94 ? -8.700 5.679 3.703 1.00 88.69 94 LYS A C 1
ATOM 683 O O . LYS A 1 94 ? -9.014 6.769 4.186 1.00 88.69 94 LYS A O 1
ATOM 688 N N . PRO A 1 95 ? -9.364 5.123 2.678 1.00 84.00 95 PRO A N 1
ATOM 689 C CA . PRO A 1 95 ? -10.522 5.759 2.079 1.00 84.00 95 PRO A CA 1
ATOM 690 C C . PRO A 1 95 ? -11.606 5.957 3.140 1.00 84.00 95 PRO A C 1
ATOM 692 O O . PRO A 1 95 ? -11.900 5.061 3.943 1.00 84.00 95 PRO A O 1
ATOM 695 N N . LEU A 1 96 ? -12.238 7.132 3.120 1.00 75.88 96 LEU A N 1
ATOM 696 C CA . LEU A 1 96 ? -13.264 7.530 4.089 1.00 75.88 96 LEU A CA 1
ATOM 697 C C . LEU A 1 96 ? -14.414 6.507 4.165 1.00 75.88 96 LEU A C 1
ATOM 699 O O . LEU A 1 96 ? -14.981 6.266 5.229 1.00 75.88 96 LEU A O 1
ATOM 703 N N . GLN A 1 97 ? -14.728 5.851 3.044 1.00 73.25 97 GLN A N 1
ATOM 704 C CA . GLN A 1 97 ? -15.753 4.806 2.969 1.00 73.25 97 GLN A CA 1
ATOM 705 C C . GLN A 1 97 ? -15.429 3.597 3.856 1.00 73.25 97 GLN A C 1
ATOM 707 O O . GLN A 1 97 ? -16.317 3.063 4.523 1.00 73.25 97 GLN A O 1
ATOM 712 N N . LEU A 1 98 ? -14.159 3.190 3.917 1.00 71.06 98 LEU A N 1
ATOM 713 C CA . LEU A 1 98 ? -13.725 2.061 4.734 1.00 71.06 98 LEU A CA 1
ATOM 714 C C . LEU A 1 98 ? -13.747 2.420 6.224 1.00 71.06 98 LEU A C 1
ATOM 716 O O . LEU A 1 98 ? -14.149 1.603 7.056 1.00 71.06 98 LEU A O 1
ATOM 720 N N . GLN A 1 99 ? -13.399 3.666 6.561 1.00 72.56 99 GLN A N 1
ATOM 721 C CA . GLN A 1 99 ? -13.558 4.185 7.920 1.00 72.56 99 GLN A CA 1
ATOM 722 C C . GLN A 1 99 ? -15.031 4.187 8.340 1.00 72.56 99 GLN A C 1
ATOM 724 O O . GLN A 1 99 ? -15.355 3.694 9.420 1.00 72.56 99 GLN A O 1
ATOM 729 N N . LEU A 1 100 ? -15.936 4.663 7.481 1.00 79.19 100 LEU A N 1
ATOM 730 C CA . LEU A 1 100 ? -17.371 4.700 7.768 1.00 79.19 100 LEU A CA 1
ATOM 731 C C . LEU A 1 100 ? -17.957 3.291 7.945 1.00 79.19 100 LEU A C 1
ATOM 733 O O . LEU A 1 100 ? -18.724 3.044 8.876 1.00 79.19 100 LEU A O 1
ATOM 737 N N . LEU A 1 101 ? -17.548 2.342 7.100 1.00 82.06 101 LEU A N 1
ATOM 738 C CA . LEU A 1 101 ? -17.951 0.941 7.207 1.00 82.06 101 LEU A CA 1
ATOM 739 C C . LEU A 1 101 ? -17.494 0.323 8.538 1.00 82.06 101 LEU A C 1
ATOM 741 O O . LEU A 1 101 ? -18.247 -0.415 9.175 1.00 82.06 101 LEU A O 1
ATOM 745 N N . HIS A 1 102 ? -16.276 0.637 8.986 1.00 79.25 102 HIS A N 1
ATOM 746 C CA . HIS A 1 102 ? -15.767 0.174 10.275 1.00 79.25 102 HIS A CA 1
ATOM 747 C C . HIS A 1 102 ? -16.565 0.763 11.451 1.00 79.25 102 HIS A C 1
ATOM 749 O O . HIS A 1 102 ? -16.908 0.039 12.390 1.00 79.25 102 HIS A O 1
ATOM 755 N N . GLN A 1 103 ? -16.944 2.044 11.376 1.00 81.81 103 GLN A N 1
ATOM 756 C CA . GLN A 1 103 ? -17.815 2.688 12.369 1.00 81.81 103 GLN A CA 1
ATOM 757 C C . GLN A 1 103 ? -19.202 2.033 12.419 1.00 81.81 103 GLN A C 1
ATOM 759 O O . GLN A 1 103 ? -19.684 1.685 13.497 1.00 81.81 103 GLN A O 1
ATOM 764 N N . LEU A 1 104 ? -19.817 1.779 11.260 1.00 85.56 104 LEU A N 1
ATOM 765 C CA . LEU A 1 104 ? -21.123 1.119 11.168 1.00 85.56 104 LEU A CA 1
ATOM 766 C C . LEU A 1 104 ? -21.094 -0.296 11.751 1.00 85.56 104 LEU A C 1
ATOM 768 O O . LEU A 1 104 ? -21.962 -0.644 12.549 1.00 85.56 104 LEU A O 1
ATOM 772 N N . LYS A 1 105 ? -20.068 -1.094 11.433 1.00 88.75 105 LYS A N 1
ATOM 773 C CA . LYS A 1 105 ? -19.898 -2.437 12.016 1.00 88.75 105 LYS A CA 1
ATOM 774 C C . LYS A 1 105 ? -19.740 -2.384 13.536 1.00 88.75 105 LYS A C 1
ATOM 776 O O . LYS A 1 105 ? -20.294 -3.227 14.242 1.00 88.75 105 LYS A O 1
ATOM 781 N N . THR A 1 106 ? -19.020 -1.387 14.044 1.00 86.88 106 THR A N 1
ATOM 782 C CA . THR A 1 106 ? -18.826 -1.189 15.487 1.00 86.88 106 THR A CA 1
ATOM 783 C C . THR A 1 106 ? -20.144 -0.830 16.179 1.00 86.88 106 THR A C 1
ATOM 785 O O . THR A 1 106 ? -20.499 -1.448 17.183 1.00 86.88 106 THR A O 1
ATOM 788 N N . LEU A 1 107 ? -20.919 0.095 15.605 1.00 87.44 107 LEU A N 1
ATOM 789 C CA . LEU A 1 107 ? -22.255 0.459 16.090 1.00 87.44 107 LEU A CA 1
ATOM 790 C C . LEU A 1 107 ? -23.224 -0.726 16.061 1.00 87.44 107 LEU A C 1
ATOM 792 O O . LEU A 1 107 ? -23.946 -0.964 17.027 1.00 87.44 107 LEU A O 1
ATOM 796 N N . GLN A 1 108 ? -23.208 -1.513 14.988 1.00 91.81 108 GLN A N 1
ATOM 797 C CA . GLN A 1 108 ? -24.071 -2.681 14.855 1.00 91.81 108 GLN A CA 1
ATOM 798 C C . GLN A 1 108 ? -23.742 -3.740 15.918 1.00 91.81 108 GLN A C 1
ATOM 800 O O . GLN A 1 108 ? -24.648 -4.321 16.515 1.00 91.81 108 GLN A O 1
ATOM 805 N N . LYS A 1 109 ? -22.456 -3.940 16.229 1.00 91.56 109 LYS A N 1
ATOM 806 C CA . LYS A 1 109 ? -22.010 -4.837 17.305 1.00 91.56 109 LYS A CA 1
ATOM 807 C C . LYS A 1 109 ? -22.436 -4.341 18.691 1.00 91.56 109 LYS A C 1
ATOM 809 O O . LYS A 1 109 ? -22.884 -5.146 19.504 1.00 91.56 109 LYS A O 1
ATOM 814 N N . MET A 1 110 ? -22.351 -3.033 18.943 1.00 86.00 110 MET A N 1
ATOM 815 C CA . MET A 1 110 ? -22.857 -2.410 20.174 1.00 86.00 110 MET A CA 1
ATOM 816 C C . MET A 1 110 ? -24.366 -2.626 20.325 1.00 86.00 110 MET A C 1
ATOM 818 O O . MET A 1 110 ? -24.826 -3.033 21.389 1.00 86.00 110 MET A O 1
ATOM 822 N N . PHE A 1 111 ? -25.136 -2.435 19.252 1.00 88.38 111 PHE A N 1
ATOM 823 C CA . PHE A 1 111 ? -26.581 -2.659 19.268 1.00 88.38 111 PHE A CA 1
ATOM 824 C C . PHE A 1 111 ? -26.932 -4.122 19.574 1.00 88.38 111 PHE A C 1
ATOM 826 O O . PHE A 1 111 ? -27.793 -4.389 20.408 1.00 88.38 111 PHE A O 1
ATOM 833 N N . GLN A 1 112 ? -26.215 -5.079 18.976 1.00 87.62 112 GLN A N 1
ATOM 834 C CA . GLN A 1 112 ? -26.395 -6.508 19.263 1.00 87.62 112 GLN A CA 1
ATOM 835 C C . GLN A 1 112 ? -26.114 -6.846 20.739 1.00 87.62 112 GLN A C 1
ATOM 837 O O . GLN A 1 112 ? -26.910 -7.542 21.370 1.00 87.62 112 GLN A O 1
ATOM 842 N N . LEU A 1 113 ? -25.044 -6.293 21.321 1.00 85.12 113 LEU A N 1
ATOM 843 C CA . LEU A 1 113 ? -24.731 -6.428 22.751 1.00 85.12 113 LEU A CA 1
ATOM 844 C C . LEU A 1 113 ? -25.856 -5.898 23.645 1.00 85.12 113 LEU A C 1
ATOM 846 O O . LEU A 1 113 ? -26.222 -6.551 24.621 1.00 85.12 113 LEU A O 1
ATOM 850 N N . VAL A 1 114 ? -26.448 -4.755 23.286 1.00 82.25 114 VAL A N 1
ATOM 851 C CA . VAL A 1 114 ? -27.608 -4.206 23.999 1.00 82.25 114 VAL A CA 1
ATOM 852 C C . VAL A 1 114 ? -28.795 -5.162 23.898 1.00 82.25 114 VAL A C 1
ATOM 854 O O . VAL A 1 114 ? -29.390 -5.499 24.914 1.00 82.25 114 VAL A O 1
ATOM 857 N N . THR A 1 115 ? -29.120 -5.679 22.713 1.00 79.75 115 THR A N 1
ATOM 858 C CA . THR A 1 115 ? -30.281 -6.575 22.543 1.00 79.75 115 THR A CA 1
ATOM 859 C C . THR A 1 115 ? -30.167 -7.913 23.282 1.00 79.75 115 THR A C 1
ATOM 861 O O . THR A 1 115 ? -31.190 -8.524 23.579 1.00 79.75 115 THR A O 1
ATOM 864 N N . GLN A 1 116 ? -28.953 -8.358 23.622 1.00 82.50 116 GLN A N 1
ATOM 865 C CA . GLN A 1 116 ? -28.721 -9.599 24.372 1.00 82.50 116 GLN A CA 1
ATOM 866 C C . GLN A 1 116 ? -28.741 -9.421 25.899 1.00 82.50 116 GLN A C 1
ATOM 868 O O . GLN A 1 116 ? -28.660 -10.410 26.629 1.00 82.50 116 GLN A O 1
ATOM 873 N N . LEU A 1 117 ? -28.871 -8.191 26.412 1.00 76.94 117 LEU A N 1
ATOM 874 C CA . LEU A 1 117 ? -28.952 -7.969 27.855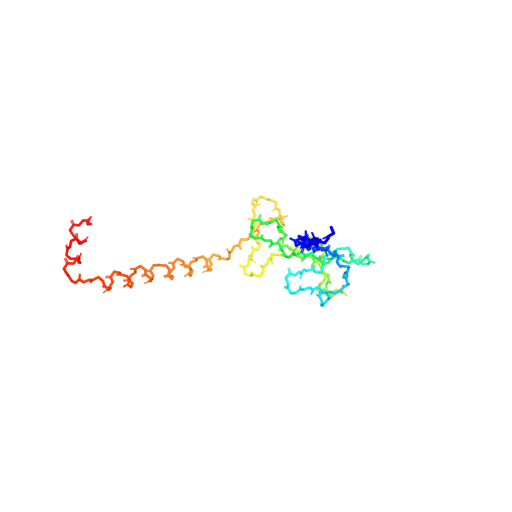 1.00 76.94 117 LEU A CA 1
ATOM 875 C C . LEU A 1 117 ? -30.270 -8.522 28.431 1.00 76.94 117 LEU A C 1
ATOM 877 O O . LEU A 1 117 ? -31.351 -8.229 27.908 1.00 76.94 117 LEU A O 1
ATOM 881 N N . PRO A 1 118 ? -30.212 -9.280 29.543 1.00 75.75 118 PRO A N 1
ATOM 882 C CA . PRO A 1 118 ? -31.400 -9.806 30.202 1.00 75.75 118 PRO A CA 1
ATOM 883 C C . PRO A 1 118 ? -32.334 -8.666 30.628 1.00 75.75 118 PRO A C 1
ATOM 885 O O . PRO A 1 118 ? -31.887 -7.622 31.106 1.00 75.75 118 PRO A O 1
ATOM 888 N N . LYS A 1 119 ? -33.652 -8.879 30.498 1.00 65.44 119 LYS A N 1
ATOM 889 C CA . LYS A 1 119 ? -34.701 -7.862 30.732 1.00 65.44 119 LYS A CA 1
ATOM 890 C C . LYS A 1 119 ? -34.599 -7.138 32.088 1.00 65.44 119 LYS A C 1
ATOM 892 O O . LYS A 1 119 ? -34.950 -5.967 32.164 1.00 65.44 119 LYS A O 1
ATOM 897 N N . ASN A 1 120 ? -34.050 -7.789 33.119 1.00 59.75 120 ASN A N 1
ATOM 898 C CA . ASN A 1 120 ? -33.815 -7.190 34.443 1.00 59.75 120 ASN A CA 1
ATOM 899 C C . ASN A 1 120 ? -32.745 -6.079 34.460 1.00 59.75 120 ASN A C 1
ATOM 901 O O . ASN A 1 120 ? -32.732 -5.258 35.371 1.00 59.75 120 ASN A O 1
ATOM 905 N N . HIS A 1 121 ? -31.849 -6.033 33.470 1.00 56.69 121 HIS A N 1
ATOM 906 C CA . HIS A 1 121 ? -30.784 -5.030 33.370 1.00 56.69 121 HIS A CA 1
ATOM 907 C C . HIS A 1 121 ? -31.113 -3.888 32.391 1.00 56.69 121 HIS A C 1
ATOM 909 O O . HIS A 1 121 ? -30.546 -2.804 32.505 1.00 56.69 121 HIS A O 1
ATOM 915 N N . GLN A 1 122 ? -32.060 -4.107 31.471 1.00 56.31 122 GLN A N 1
ATOM 916 C CA . GLN A 1 122 ? -32.536 -3.108 30.503 1.00 56.31 122 GLN A CA 1
ATOM 917 C C . GLN A 1 122 ? -33.258 -1.930 31.179 1.00 56.31 122 GLN A C 1
ATOM 919 O O . GLN A 1 122 ? -33.022 -0.776 30.833 1.00 56.31 122 GLN A O 1
ATOM 924 N N . GLN A 1 123 ? -34.068 -2.191 32.213 1.00 58.28 123 GLN A N 1
ATOM 925 C CA . GLN A 1 123 ? -34.786 -1.131 32.940 1.00 58.28 123 GLN A CA 1
ATOM 926 C C . GLN A 1 123 ? -33.862 -0.160 33.686 1.00 58.28 123 GLN A C 1
ATOM 928 O O . GLN A 1 123 ? -34.216 1.000 33.850 1.00 58.28 123 GLN A O 1
ATOM 933 N N . LYS A 1 124 ? -32.667 -0.594 34.104 1.00 59.59 124 LYS A N 1
ATOM 934 C CA . LYS A 1 124 ? -31.711 0.270 34.813 1.00 59.59 124 LYS A CA 1
ATOM 935 C C . LYS A 1 124 ? -30.963 1.228 33.881 1.00 59.59 124 LYS A C 1
ATOM 937 O O . LYS A 1 124 ? -30.519 2.274 34.335 1.00 59.59 124 LYS A O 1
ATOM 942 N N . LEU A 1 125 ? -30.829 0.876 32.599 1.00 56.97 125 LEU A N 1
ATOM 943 C CA . LEU A 1 125 ? -30.102 1.673 31.606 1.00 56.97 125 LEU A CA 1
ATOM 944 C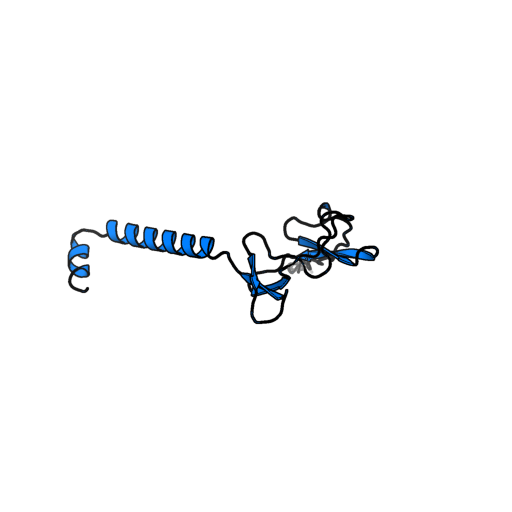 C . LEU A 1 125 ? -30.961 2.812 31.026 1.00 56.97 125 LEU A C 1
ATOM 946 O O . LEU A 1 125 ? -30.430 3.863 30.693 1.00 56.97 125 LEU A O 1
ATOM 950 N N . ILE A 1 126 ? -32.284 2.626 30.965 1.00 58.09 126 ILE A N 1
ATOM 951 C CA . ILE A 1 126 ? -33.244 3.617 30.441 1.00 58.09 126 ILE A CA 1
ATOM 952 C C . ILE A 1 126 ? -33.473 4.783 31.423 1.00 58.09 126 ILE A C 1
ATOM 954 O O . ILE A 1 126 ? -33.871 5.860 31.008 1.00 58.09 126 ILE A O 1
ATOM 958 N N . ILE A 1 127 ? -33.195 4.600 32.719 1.00 56.22 127 ILE A N 1
ATOM 959 C CA . ILE A 1 127 ? -33.405 5.632 33.757 1.00 56.22 127 ILE A CA 1
ATOM 960 C C . ILE A 1 127 ? -32.182 6.576 33.887 1.00 56.22 127 ILE A C 1
ATOM 962 O O . ILE A 1 127 ? -32.221 7.546 34.636 1.00 56.22 127 ILE A O 1
ATOM 966 N N . LEU A 1 128 ? -31.084 6.294 33.173 1.00 55.25 128 LEU A N 1
ATOM 967 C CA . LEU A 1 128 ? -29.818 7.044 33.238 1.00 55.25 128 LEU A CA 1
ATOM 968 C C . LEU A 1 128 ? -29.508 7.882 31.978 1.00 55.25 128 LEU A C 1
ATOM 970 O O . LEU A 1 128 ? -28.436 8.486 31.924 1.00 55.25 128 LEU A O 1
ATOM 974 N N . GLN A 1 129 ? -30.407 7.917 30.988 1.00 51.44 129 GLN A N 1
ATOM 975 C CA . GLN A 1 129 ? -30.363 8.840 29.840 1.00 51.44 129 GLN A CA 1
ATOM 976 C C . GLN A 1 129 ? -31.395 9.950 30.015 1.00 51.44 129 GLN A C 1
ATOM 978 O O . GLN A 1 129 ? -31.090 11.081 29.578 1.00 51.44 129 GLN A O 1
#

InterPro domains:
  IPR023569 Prokineticin domain [PF06607] (16-87)

Sequence (129 aa):
MKSLLSASFFFCVLVIVAADSCVEQAECDASQCCAGIPFLGGLCQNFTAEGG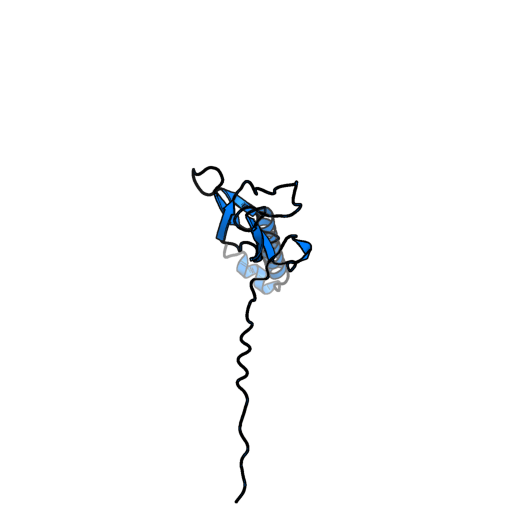KCHLVDKVVPIFGDFYVGPCPCAEGLECVQQGKKKNDGICQKPLQLQLLHQLKTLQKMFQLVTQLPKNHQQKLIILQ

Secondary structure (DSSP, 8-state):
--------------------EESSGGGS-TTEEEEEETTTEEEEEEPBPTT-EEESS--B-GGGSS-BSSSPPBPTT-EEEE-SSSTTEEEEE--HHHHHHHHHHHHHHHHHHHHTS-HHHHHHHHTT-